Protein AF-A0A925AFT3-F1 (afdb_monomer_lite)

pLDDT: mean 76.48, std 12.73, range [42.91, 92.75]

Secondary structure (DSSP, 8-state):
---HHHHHHHHHHTT-HHHHHHHHHHHGGG-HHHHHHHHHHHHHHHHHHHHHHTT-S-HHHHHHHHHHHHHHHHHHHTTB-TTSPBPTT--------THHHHHHHHHHHHHHHHHHHHHHHHHHHTT-TTSHHHHHHHHHHHHHHHHHHHHHHHHHHHT-

Sequence (160 aa):
MSSIVSEIKDFLAHGRTSDALSRLLELSQSNKQIHDSILMVLAEFNDLNAARLRGTIHNEEATLRQNKINEKVLMALDSFDSQGRVLPGSVVMKKTEPVSMLGRLSVTFGGLTLLTLIGQFFWVKLGYGGWTDLYAIPLFIGFLIFIAYLLALVISAFKK

Radius of gyration: 25.71 Å; chains: 1; bounding box: 58×45×70 Å

Foldseek 3Di:
DQFLLNVLVVCVVVVVPVVSLVSLLVLCPVPPLLNVLSVVLVVLVVVLVVCVVVVVDDPVVSVVSSVVSSVLSNLSSVQADSNSHGDPPSDRDDDPDCVVVVVVVLVVVLVVLVVVLVVLVVVVVVPVPDPSPVVNVVSVVVNVVSVVVVVVVVVVVVVD

Structure (mmCIF, N/CA/C/O backbone):
data_AF-A0A925AFT3-F1
#
_entry.id   AF-A0A925AFT3-F1
#
loop_
_atom_site.group_PDB
_atom_site.id
_atom_site.type_symbol
_atom_site.label_atom_id
_atom_site.label_alt_id
_atom_site.label_comp_id
_atom_site.label_asym_id
_atom_site.label_entity_id
_atom_site.label_seq_id
_atom_site.pdbx_PDB_ins_code
_atom_site.Cartn_x
_atom_site.Cartn_y
_atom_site.Cartn_z
_atom_site.occupancy
_atom_site.B_iso_or_equiv
_atom_site.auth_seq_id
_atom_site.auth_comp_id
_atom_site.auth_asym_id
_atom_site.auth_atom_id
_atom_site.pdbx_PDB_model_num
ATOM 1 N N . MET A 1 1 ? -24.921 -2.272 22.801 1.00 44.50 1 MET A N 1
ATOM 2 C CA . MET A 1 1 ? -23.533 -2.759 22.650 1.00 44.50 1 MET A CA 1
ATOM 3 C C . MET A 1 1 ? -22.950 -2.086 21.421 1.00 44.50 1 MET A C 1
ATOM 5 O O . MET A 1 1 ? -23.515 -2.256 20.350 1.00 44.50 1 MET A O 1
ATOM 9 N N . SER A 1 2 ? -21.918 -1.256 21.589 1.00 56.12 2 SER A N 1
ATOM 10 C CA . SER A 1 2 ? -21.191 -0.646 20.465 1.00 56.12 2 SER A CA 1
ATOM 11 C C . SER A 1 2 ? -20.426 -1.746 19.727 1.00 56.12 2 SER A C 1
ATOM 13 O O . SER A 1 2 ? -19.746 -2.540 20.373 1.00 56.12 2 SER A O 1
ATOM 15 N N . SER A 1 3 ? -20.586 -1.844 18.407 1.00 81.19 3 SER A N 1
ATOM 16 C CA . SER A 1 3 ? -19.801 -2.785 17.602 1.00 81.19 3 SER A CA 1
ATOM 17 C C . SER A 1 3 ? -18.379 -2.247 17.421 1.00 81.19 3 SER A C 1
ATOM 19 O O . SER A 1 3 ? -18.183 -1.038 17.283 1.00 81.19 3 SER A O 1
ATOM 21 N N . ILE A 1 4 ? -17.379 -3.123 17.365 1.00 80.88 4 ILE A N 1
ATOM 22 C CA . ILE A 1 4 ? -15.984 -2.712 17.108 1.00 80.88 4 ILE A CA 1
ATOM 23 C C . ILE A 1 4 ? -15.869 -2.013 15.740 1.00 80.88 4 ILE A C 1
ATOM 25 O O . ILE A 1 4 ? -15.122 -1.054 15.561 1.00 80.88 4 ILE A O 1
ATOM 29 N N . VAL A 1 5 ? -16.707 -2.424 14.787 1.00 80.69 5 VAL A N 1
ATOM 30 C CA . VAL A 1 5 ? -16.851 -1.781 13.476 1.00 80.69 5 VAL A CA 1
ATOM 31 C C . VAL A 1 5 ? -17.339 -0.333 13.596 1.00 80.69 5 VAL A C 1
ATOM 33 O O . VAL A 1 5 ? -16.819 0.546 12.912 1.00 80.69 5 VAL A O 1
ATOM 36 N N . SER A 1 6 ? -18.315 -0.056 14.467 1.00 84.19 6 SER A N 1
ATOM 37 C CA . SER A 1 6 ? -18.787 1.316 14.703 1.00 84.19 6 SER A CA 1
ATOM 38 C C . SER A 1 6 ? -17.741 2.181 15.401 1.00 84.19 6 SER A C 1
ATOM 40 O O . SER A 1 6 ? -17.636 3.351 15.064 1.00 84.19 6 SER A O 1
ATOM 42 N N . GLU A 1 7 ? -16.935 1.609 16.299 1.00 86.06 7 GLU A N 1
ATOM 43 C CA . GLU A 1 7 ? -15.815 2.311 16.942 1.00 86.06 7 GLU A CA 1
ATOM 44 C C . GLU A 1 7 ? -14.767 2.757 15.907 1.00 86.06 7 GLU A C 1
ATOM 46 O O . GLU A 1 7 ? -14.372 3.920 15.869 1.00 86.06 7 GLU A O 1
ATOM 51 N N . ILE A 1 8 ? -14.377 1.864 14.992 1.00 85.50 8 ILE A N 1
ATOM 52 C CA . ILE A 1 8 ? -13.397 2.181 13.942 1.00 85.50 8 ILE A CA 1
ATOM 53 C C . ILE A 1 8 ? -13.948 3.218 12.951 1.00 85.50 8 ILE A C 1
ATOM 55 O O . ILE A 1 8 ? -13.221 4.122 12.531 1.00 85.50 8 ILE A O 1
ATOM 59 N N . LYS A 1 9 ? -15.239 3.135 12.598 1.00 85.81 9 LYS A N 1
ATOM 60 C CA . LYS A 1 9 ? -15.905 4.158 11.771 1.00 85.81 9 LYS A CA 1
ATOM 61 C C . LYS A 1 9 ? -15.935 5.518 12.466 1.00 85.81 9 LYS A C 1
ATOM 63 O O . LYS A 1 9 ? -15.726 6.533 11.805 1.00 85.81 9 LYS A O 1
ATOM 68 N N . ASP A 1 10 ? -16.142 5.536 13.779 1.00 88.62 10 ASP A N 1
ATOM 69 C CA . ASP A 1 10 ? -16.137 6.763 14.571 1.00 88.62 10 ASP A CA 1
ATOM 70 C C . ASP A 1 10 ? -14.740 7.402 14.623 1.00 88.62 10 ASP A C 1
ATOM 72 O O . ASP A 1 10 ? -14.601 8.612 14.431 1.00 88.62 10 ASP A O 1
ATOM 76 N N . PHE A 1 11 ? -13.675 6.601 14.751 1.00 88.75 11 PHE A N 1
ATOM 77 C CA . PHE A 1 11 ? -12.300 7.104 14.641 1.00 88.75 11 PHE A CA 1
ATOM 78 C C . PHE A 1 11 ? -12.018 7.749 13.281 1.00 88.75 11 PHE A C 1
ATOM 80 O O . PHE A 1 11 ? -11.418 8.824 13.226 1.00 88.75 11 PHE A O 1
ATOM 87 N N . LEU A 1 12 ? -12.483 7.144 12.186 1.00 86.81 12 LEU A N 1
ATOM 88 C CA . LEU A 1 12 ? -12.336 7.728 10.851 1.00 86.81 12 LEU A CA 1
ATOM 89 C C . LEU A 1 12 ? -13.112 9.042 10.701 1.00 86.81 12 LEU A C 1
ATOM 91 O O . LEU A 1 12 ? -12.577 9.994 10.134 1.00 86.81 12 LEU A O 1
ATOM 95 N N . ALA A 1 13 ? -14.334 9.117 11.237 1.00 85.56 13 ALA A N 1
ATOM 96 C CA . ALA A 1 13 ? -15.158 10.326 11.189 1.00 85.56 13 ALA A CA 1
ATOM 97 C C . ALA A 1 13 ? -14.504 11.513 11.918 1.00 85.56 13 ALA A C 1
ATOM 99 O O . ALA A 1 13 ? -14.609 12.652 11.468 1.00 85.56 13 ALA A O 1
ATOM 100 N N . HIS A 1 14 ? -13.765 11.241 12.996 1.00 88.75 14 HIS A N 1
ATOM 101 C CA . HIS A 1 14 ? -13.037 12.248 13.770 1.00 88.75 14 HIS A CA 1
ATOM 102 C C . HIS A 1 14 ? -11.611 12.523 13.256 1.00 88.75 14 HIS A C 1
ATOM 104 O O . HIS A 1 14 ? -10.839 13.214 13.920 1.00 88.75 14 HIS A O 1
ATOM 110 N N . GLY A 1 15 ? -11.218 11.973 12.100 1.00 83.25 15 GLY A N 1
ATOM 111 C CA . GLY A 1 15 ? -9.872 12.150 11.542 1.00 83.25 15 GLY A CA 1
ATOM 112 C C . GLY A 1 15 ? -8.766 11.420 12.316 1.00 83.25 15 GLY A C 1
ATOM 113 O O . GLY A 1 15 ? -7.581 11.675 12.100 1.00 83.25 15 GLY A O 1
ATOM 114 N N . ARG A 1 16 ? -9.130 10.483 13.198 1.00 88.44 16 ARG A N 1
ATOM 115 C CA . ARG A 1 16 ? -8.219 9.650 13.994 1.00 88.44 16 ARG A CA 1
ATOM 116 C C . ARG A 1 16 ? -7.824 8.381 13.229 1.00 88.44 16 ARG A C 1
ATOM 118 O O . ARG A 1 16 ? -7.915 7.266 13.739 1.00 88.44 16 ARG A O 1
ATOM 125 N N . THR A 1 17 ? -7.363 8.541 11.986 1.00 87.19 17 THR A N 1
ATOM 126 C CA . THR A 1 17 ? -7.018 7.423 11.083 1.00 87.19 17 THR A CA 1
ATOM 127 C C . THR A 1 17 ? -5.930 6.510 11.658 1.00 87.19 17 THR A C 1
ATOM 129 O O . THR A 1 17 ? -5.968 5.300 11.452 1.00 87.19 17 THR A O 1
ATOM 132 N N . SER A 1 18 ? -4.990 7.070 12.428 1.00 87.81 18 SER A N 1
ATOM 133 C CA . SER A 1 18 ? -3.946 6.304 13.126 1.00 87.81 18 SER A CA 1
ATOM 134 C C . SER A 1 18 ? -4.524 5.316 14.145 1.00 87.81 18 SER A C 1
ATOM 136 O O . SER A 1 18 ? -4.062 4.178 14.243 1.00 87.81 18 SER A O 1
ATOM 138 N N . ASP A 1 19 ? -5.555 5.731 14.881 1.00 87.81 19 ASP A N 1
ATOM 139 C CA . ASP A 1 19 ? -6.181 4.908 15.919 1.00 87.81 19 ASP A CA 1
ATOM 140 C C . ASP A 1 19 ? -7.051 3.818 15.288 1.00 87.81 19 ASP A C 1
ATOM 142 O O . ASP A 1 19 ? -6.992 2.660 15.700 1.00 87.81 19 ASP A O 1
ATOM 146 N N . ALA A 1 20 ? -7.770 4.158 14.212 1.00 88.31 20 ALA A N 1
ATOM 147 C CA . ALA A 1 20 ? -8.499 3.195 13.388 1.00 88.31 20 ALA A CA 1
ATOM 148 C C . ALA A 1 20 ? -7.581 2.085 12.845 1.00 88.31 20 ALA A C 1
ATOM 150 O O . ALA A 1 20 ? -7.903 0.902 12.957 1.00 88.31 20 ALA A O 1
ATOM 151 N N . LEU A 1 21 ? -6.424 2.457 12.289 1.00 89.25 21 LEU A N 1
ATOM 152 C CA . LEU A 1 21 ? -5.446 1.510 11.748 1.00 89.25 21 LEU A CA 1
ATOM 153 C C . LEU A 1 21 ? -4.806 0.644 12.833 1.00 89.25 21 LEU A C 1
ATOM 155 O O . LEU A 1 21 ? -4.666 -0.561 12.636 1.00 89.25 21 LEU A O 1
ATOM 159 N N . SER A 1 22 ? -4.461 1.231 13.980 1.00 89.69 22 SER A N 1
ATOM 160 C CA . SER A 1 22 ? -3.903 0.487 15.116 1.00 89.69 22 SER A CA 1
ATOM 161 C C . SER A 1 22 ? -4.899 -0.554 15.625 1.00 89.69 22 SER A C 1
ATOM 163 O O . SER A 1 22 ? -4.545 -1.717 15.816 1.00 89.69 22 SER A O 1
ATOM 165 N N . ARG A 1 23 ? -6.175 -0.170 15.745 1.00 88.19 23 ARG A N 1
ATOM 166 C CA . ARG A 1 23 ? -7.240 -1.075 16.178 1.00 88.19 23 ARG A CA 1
ATOM 167 C C . ARG A 1 23 ? -7.491 -2.200 15.178 1.00 88.19 23 ARG A C 1
ATOM 169 O O . ARG A 1 23 ? -7.614 -3.355 15.570 1.00 88.19 23 ARG A O 1
ATOM 176 N N . LEU A 1 24 ? -7.517 -1.892 13.883 1.00 87.06 24 LEU A N 1
ATOM 177 C CA . LEU A 1 24 ? -7.614 -2.906 12.829 1.00 87.06 24 LEU A CA 1
ATOM 178 C C . LEU A 1 24 ? -6.425 -3.871 12.845 1.00 87.06 24 LEU A C 1
ATOM 180 O O . LEU A 1 24 ? -6.603 -5.075 12.654 1.00 87.06 24 LEU A O 1
ATOM 184 N N . LEU A 1 25 ? -5.219 -3.363 13.102 1.00 89.50 25 LEU A N 1
ATOM 185 C CA . LEU A 1 25 ? -4.009 -4.174 13.164 1.00 89.50 25 LEU A CA 1
ATOM 186 C C . LEU A 1 25 ? -4.084 -5.206 14.299 1.00 89.50 25 LEU A C 1
ATOM 188 O O . LEU A 1 25 ? -3.758 -6.371 14.073 1.00 89.50 25 LEU A O 1
ATOM 192 N N . GLU A 1 26 ? -4.584 -4.815 15.473 1.00 88.75 26 GLU A N 1
ATOM 193 C CA . GLU A 1 26 ? -4.839 -5.729 16.596 1.00 88.75 26 GLU A CA 1
ATOM 194 C C . GLU A 1 26 ? -5.831 -6.840 16.222 1.00 88.75 26 GLU A C 1
ATOM 196 O O . GLU A 1 26 ? -5.564 -8.018 16.454 1.00 88.75 26 GLU A O 1
ATOM 201 N N . LEU A 1 27 ? -6.951 -6.487 15.583 1.00 86.81 27 LEU A N 1
ATOM 202 C CA . LEU A 1 27 ? -7.994 -7.450 15.196 1.00 86.81 27 LEU A CA 1
ATOM 203 C C . LEU A 1 27 ? -7.518 -8.429 14.115 1.00 86.81 27 LEU A C 1
ATOM 205 O O . LEU A 1 27 ? -7.916 -9.595 14.073 1.00 86.81 27 LEU A O 1
ATOM 209 N N . SER A 1 28 ? -6.635 -7.961 13.238 1.00 86.19 28 SER A N 1
ATOM 210 C CA . SER A 1 28 ? -6.125 -8.735 12.109 1.00 86.19 28 SER A CA 1
ATOM 211 C C . SER A 1 28 ? -5.088 -9.800 12.467 1.00 86.19 28 SER A C 1
ATOM 213 O O . SER A 1 28 ? -4.758 -10.606 11.603 1.00 86.19 28 SER A O 1
ATOM 215 N N . GLN A 1 29 ? -4.592 -9.860 13.710 1.00 85.56 29 GLN A N 1
ATOM 216 C CA . GLN A 1 29 ? -3.536 -10.807 14.116 1.00 85.56 29 GLN A CA 1
ATOM 217 C C . GLN A 1 29 ? -3.874 -12.275 13.814 1.00 85.56 29 GLN A C 1
ATOM 219 O O . GLN A 1 29 ? -2.986 -13.091 13.578 1.00 85.56 29 GLN A O 1
ATOM 224 N N . SER A 1 30 ? -5.165 -12.610 13.790 1.00 82.00 30 SER A N 1
ATOM 225 C CA . SER A 1 30 ? -5.662 -13.952 13.477 1.00 82.00 30 SER A CA 1
ATOM 226 C C . SER A 1 30 ? -5.604 -14.317 11.984 1.00 82.00 30 SER A C 1
ATOM 228 O O . SER A 1 30 ? -5.676 -15.498 11.646 1.00 82.00 30 SER A O 1
ATOM 230 N N . ASN A 1 31 ? -5.447 -13.341 11.080 1.00 83.25 31 ASN A N 1
ATOM 231 C CA . ASN A 1 31 ? -5.366 -13.551 9.636 1.00 83.25 31 ASN A CA 1
ATOM 232 C C . ASN A 1 31 ? -4.173 -12.795 9.035 1.00 83.25 31 ASN A C 1
ATOM 234 O O . ASN A 1 31 ? -4.230 -11.588 8.798 1.00 83.25 31 ASN A O 1
ATOM 238 N N . LYS A 1 32 ? -3.119 -13.545 8.695 1.00 83.06 32 LYS A N 1
ATOM 239 C CA . LYS A 1 32 ? -1.878 -13.007 8.122 1.00 83.06 32 LYS A CA 1
ATOM 240 C C . LYS A 1 32 ? -2.103 -12.121 6.890 1.00 83.06 32 LYS A C 1
ATOM 242 O O . LYS A 1 32 ? -1.463 -11.088 6.761 1.00 83.06 32 LYS A O 1
ATOM 247 N N . GLN A 1 33 ? -3.007 -12.499 5.988 1.00 81.62 33 GLN A N 1
ATOM 248 C CA . GLN A 1 33 ? -3.209 -11.770 4.734 1.00 81.62 33 GLN A CA 1
ATOM 249 C C . GLN A 1 33 ? -3.836 -10.388 4.973 1.00 81.62 33 GLN A C 1
ATOM 251 O O . GLN A 1 33 ? -3.419 -9.397 4.369 1.00 81.62 33 GLN A O 1
ATOM 256 N N . ILE A 1 34 ? -4.820 -10.318 5.872 1.00 83.94 34 ILE A N 1
ATOM 257 C CA . ILE A 1 34 ? -5.455 -9.057 6.277 1.00 83.94 34 ILE A CA 1
ATOM 258 C C . ILE A 1 34 ? -4.472 -8.210 7.080 1.00 83.94 34 ILE A C 1
ATOM 260 O O . ILE A 1 34 ?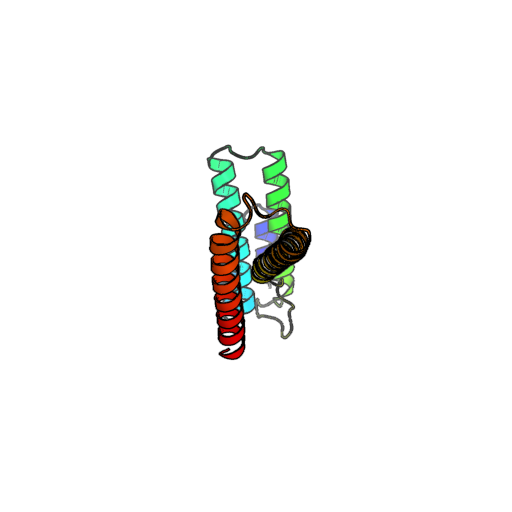 -4.363 -7.012 6.831 1.00 83.94 34 ILE A O 1
ATOM 264 N N . HIS A 1 35 ? -3.713 -8.839 7.978 1.00 87.25 35 HIS A N 1
ATOM 265 C CA . HIS A 1 35 ? -2.675 -8.179 8.760 1.00 87.25 35 HIS A CA 1
ATOM 266 C C . HIS A 1 35 ? -1.635 -7.491 7.871 1.00 87.25 35 HIS A C 1
ATOM 268 O O . HIS A 1 35 ? -1.406 -6.289 8.004 1.00 87.25 35 HIS A O 1
ATOM 274 N N . ASP A 1 36 ? -1.086 -8.217 6.894 1.00 84.50 36 ASP A N 1
ATOM 275 C CA . ASP A 1 36 ? -0.120 -7.680 5.931 1.00 84.50 36 ASP A CA 1
ATOM 276 C C . ASP A 1 36 ? -0.716 -6.507 5.131 1.00 84.50 36 ASP A C 1
ATOM 278 O O . ASP A 1 36 ? -0.033 -5.527 4.837 1.00 84.50 36 ASP A O 1
ATOM 282 N N . SER A 1 37 ? -2.010 -6.565 4.815 1.00 84.56 37 SER A N 1
ATOM 283 C CA . SER A 1 37 ? -2.682 -5.503 4.060 1.00 84.56 37 SER A CA 1
ATOM 284 C C . SER A 1 37 ? -2.933 -4.256 4.897 1.00 84.56 37 SER A C 1
ATOM 286 O O . SER A 1 37 ? -2.734 -3.147 4.408 1.00 84.56 37 SER A O 1
ATOM 288 N N . ILE A 1 38 ? -3.293 -4.410 6.172 1.00 88.81 38 ILE A N 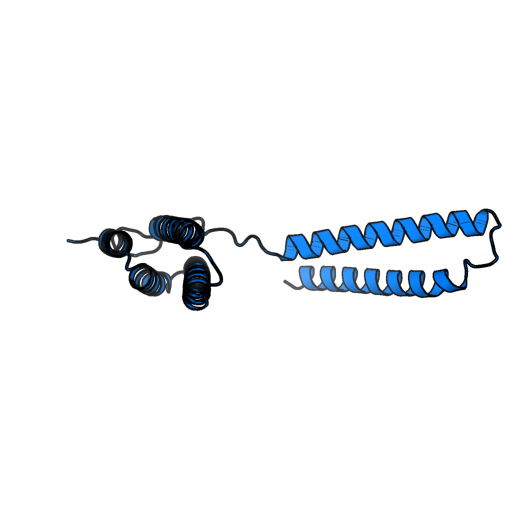1
ATOM 289 C CA . ILE A 1 38 ? -3.408 -3.281 7.101 1.00 88.81 38 ILE A CA 1
ATOM 290 C C . ILE A 1 38 ? -2.036 -2.647 7.341 1.00 88.81 38 ILE A C 1
ATOM 292 O O . ILE A 1 38 ? -1.937 -1.421 7.338 1.00 88.81 38 ILE A O 1
ATOM 296 N N . LEU A 1 39 ? -0.967 -3.445 7.457 1.00 89.31 39 LEU A N 1
ATOM 297 C CA . LEU A 1 39 ? 0.405 -2.930 7.538 1.00 89.31 39 LEU A CA 1
ATOM 298 C C . LEU A 1 39 ? 0.782 -2.093 6.311 1.00 89.31 39 LEU A C 1
ATOM 300 O O . LEU A 1 39 ? 1.401 -1.040 6.458 1.00 89.31 39 LEU A O 1
ATOM 304 N N . MET A 1 40 ? 0.387 -2.517 5.107 1.00 88.56 40 MET A N 1
ATOM 305 C CA . MET A 1 40 ? 0.615 -1.728 3.893 1.00 88.56 40 MET A CA 1
ATOM 306 C C . MET A 1 40 ? -0.126 -0.386 3.930 1.00 88.56 40 MET A C 1
ATOM 308 O O . MET A 1 40 ? 0.464 0.640 3.594 1.00 88.56 40 MET A O 1
ATOM 312 N N . VAL A 1 41 ? -1.389 -0.370 4.368 1.00 90.06 41 VAL A N 1
ATOM 313 C CA . VAL A 1 41 ? -2.163 0.878 4.496 1.00 90.06 41 VAL A CA 1
ATOM 314 C C . VAL A 1 41 ? -1.561 1.791 5.573 1.00 90.06 41 VAL A C 1
ATOM 316 O O . VAL A 1 41 ? -1.493 3.005 5.384 1.00 90.06 41 VAL A O 1
ATOM 319 N N . LEU A 1 42 ? -1.063 1.223 6.674 1.00 90.12 42 LEU A N 1
ATOM 320 C CA . LEU A 1 42 ? -0.366 1.965 7.725 1.00 90.12 42 LEU A CA 1
ATOM 321 C C . LEU A 1 42 ? 0.937 2.596 7.217 1.00 90.12 42 LEU A C 1
ATOM 323 O O . LEU A 1 42 ? 1.206 3.761 7.508 1.00 90.12 42 LEU A O 1
ATOM 327 N N . ALA A 1 43 ? 1.725 1.860 6.432 1.00 89.25 43 ALA A N 1
ATOM 328 C CA . ALA A 1 43 ? 2.929 2.394 5.801 1.00 89.25 43 ALA A CA 1
ATOM 329 C C . ALA A 1 43 ? 2.598 3.567 4.861 1.00 89.25 43 ALA A C 1
ATOM 331 O O . ALA A 1 43 ? 3.218 4.622 4.959 1.00 89.25 43 ALA A O 1
ATOM 332 N N . GLU A 1 44 ? 1.562 3.430 4.027 1.00 90.75 44 GLU A N 1
ATOM 333 C CA . GLU A 1 44 ? 1.104 4.495 3.123 1.00 90.75 44 GLU A CA 1
ATOM 334 C C . GLU A 1 44 ? 0.626 5.746 3.882 1.00 90.75 44 GLU A C 1
ATOM 336 O O . GLU A 1 44 ? 0.901 6.875 3.466 1.00 90.75 44 GLU A O 1
ATOM 341 N N . PHE A 1 45 ? -0.041 5.566 5.027 1.00 92.75 45 PHE A N 1
ATOM 342 C CA . PHE A 1 45 ? -0.430 6.666 5.911 1.00 92.75 45 PHE A CA 1
ATOM 343 C C . PHE A 1 45 ? 0.773 7.370 6.547 1.00 92.75 45 PHE A C 1
ATOM 345 O O . PHE A 1 45 ? 0.823 8.602 6.580 1.00 92.75 45 PHE A O 1
ATOM 352 N N . ASN A 1 46 ? 1.770 6.614 7.001 1.00 91.38 46 ASN A N 1
ATOM 353 C CA . ASN A 1 46 ? 2.998 7.181 7.553 1.00 91.38 46 ASN A CA 1
ATOM 354 C C . ASN A 1 46 ? 3.801 7.942 6.491 1.00 91.38 46 ASN A C 1
ATOM 356 O O . ASN A 1 46 ? 4.278 9.045 6.764 1.00 91.38 46 ASN A O 1
ATOM 360 N N . ASP A 1 47 ? 3.882 7.412 5.271 1.00 91.56 47 ASP A N 1
ATOM 361 C CA . ASP A 1 47 ? 4.521 8.084 4.139 1.00 91.56 47 ASP A CA 1
ATOM 362 C C . ASP A 1 47 ? 3.806 9.391 3.782 1.00 91.56 47 ASP A C 1
ATOM 364 O O . ASP A 1 47 ? 4.459 10.415 3.555 1.00 91.56 47 ASP A O 1
ATOM 368 N N . LEU A 1 48 ? 2.466 9.390 3.791 1.00 91.94 48 LEU A N 1
ATOM 369 C CA . LEU A 1 48 ? 1.668 10.598 3.596 1.00 91.94 48 LEU A CA 1
ATOM 370 C C . LEU A 1 48 ? 1.969 11.641 4.678 1.00 91.94 48 LEU A C 1
ATOM 372 O O . LEU A 1 48 ? 2.241 12.796 4.349 1.00 91.94 48 LEU A O 1
ATOM 376 N N . ASN A 1 49 ? 1.967 11.251 5.953 1.00 90.50 49 ASN A N 1
ATOM 377 C CA . ASN A 1 49 ? 2.278 12.161 7.057 1.00 90.50 49 ASN A CA 1
ATOM 378 C C . ASN A 1 49 ? 3.702 12.714 6.956 1.00 90.50 49 ASN A C 1
ATOM 380 O O . ASN A 1 49 ? 3.904 13.918 7.103 1.00 90.50 49 ASN A O 1
ATOM 384 N N . ALA A 1 50 ? 4.681 11.873 6.624 1.00 91.38 50 ALA A N 1
ATOM 385 C CA . ALA A 1 50 ? 6.055 12.305 6.407 1.00 91.38 50 ALA A CA 1
ATOM 386 C C . ALA A 1 50 ? 6.176 13.275 5.220 1.00 91.38 50 ALA A C 1
ATOM 388 O O . ALA A 1 50 ? 6.975 14.209 5.266 1.00 91.38 50 ALA A O 1
ATOM 389 N N . ALA A 1 51 ? 5.402 13.083 4.149 1.00 88.56 51 ALA A N 1
ATOM 390 C CA . ALA A 1 51 ? 5.354 14.006 3.014 1.00 88.56 51 ALA A CA 1
ATOM 391 C C . ALA A 1 51 ? 4.694 15.350 3.381 1.00 88.56 51 ALA A C 1
ATOM 393 O O . ALA A 1 51 ? 5.182 16.403 2.970 1.00 88.56 51 ALA A O 1
ATOM 394 N N . ARG A 1 52 ? 3.632 15.336 4.203 1.00 88.12 52 ARG A N 1
ATOM 395 C CA . ARG A 1 52 ? 2.999 16.560 4.734 1.00 88.12 52 ARG A CA 1
ATOM 396 C C . ARG A 1 52 ? 3.955 17.342 5.628 1.00 88.12 52 ARG A C 1
ATOM 398 O O . ARG A 1 52 ? 4.118 18.538 5.427 1.00 88.12 52 ARG A O 1
ATOM 405 N N . LEU A 1 53 ? 4.619 16.665 6.568 1.00 89.94 53 LEU A N 1
ATOM 406 C CA . LEU A 1 53 ? 5.584 17.280 7.488 1.00 89.94 53 LEU A CA 1
ATOM 407 C C . LEU A 1 53 ? 6.784 17.885 6.752 1.00 89.94 53 LEU A C 1
ATOM 409 O O . LEU A 1 53 ? 7.273 18.941 7.137 1.00 89.94 53 LEU A O 1
ATOM 413 N N . ARG A 1 54 ? 7.238 17.238 5.672 1.00 91.19 54 ARG A N 1
ATOM 414 C CA . ARG A 1 54 ? 8.310 17.754 4.807 1.00 91.19 54 ARG A CA 1
ATOM 415 C C . ARG A 1 54 ? 7.852 18.864 3.855 1.00 91.19 54 ARG A C 1
ATOM 417 O O . ARG A 1 54 ? 8.690 19.428 3.160 1.00 91.19 54 ARG A O 1
ATOM 424 N N . GLY A 1 55 ? 6.552 19.159 3.782 1.00 88.81 55 GLY A N 1
ATOM 425 C CA . GLY A 1 55 ? 5.998 20.152 2.858 1.00 88.81 55 GLY A CA 1
ATOM 426 C C . GLY A 1 55 ? 6.143 19.773 1.380 1.00 88.81 55 GLY A C 1
ATOM 427 O O . GLY A 1 55 ? 6.062 20.637 0.514 1.00 88.81 55 GLY A O 1
ATOM 428 N N . THR A 1 56 ? 6.367 18.491 1.070 1.00 89.12 56 THR A N 1
ATOM 429 C CA . THR A 1 56 ? 6.611 18.018 -0.305 1.00 89.12 56 THR A CA 1
ATOM 430 C C . THR A 1 56 ? 5.333 17.846 -1.121 1.00 89.12 56 THR A C 1
ATOM 432 O O . THR A 1 56 ? 5.410 17.585 -2.316 1.00 89.12 56 THR A O 1
ATOM 435 N N . ILE A 1 57 ? 4.164 17.941 -0.483 1.00 88.19 57 ILE A N 1
ATOM 436 C CA . ILE A 1 57 ? 2.850 17.807 -1.118 1.00 88.19 57 ILE A CA 1
ATOM 437 C C . ILE A 1 57 ? 1.944 18.968 -0.713 1.00 88.19 57 ILE A C 1
ATOM 439 O O . ILE A 1 57 ? 2.035 19.482 0.402 1.00 88.19 57 ILE A O 1
ATOM 443 N N . HIS A 1 58 ? 1.058 19.379 -1.617 1.00 87.44 58 HIS A N 1
ATOM 444 C CA . HIS A 1 58 ? 0.065 20.421 -1.347 1.00 87.44 58 HIS A CA 1
ATOM 445 C C . HIS A 1 58 ? -1.132 19.878 -0.550 1.00 87.44 58 HIS A C 1
ATOM 447 O O . HIS A 1 58 ? -1.423 18.682 -0.569 1.00 87.44 58 HIS A O 1
ATOM 453 N N . ASN A 1 59 ? -1.858 20.764 0.141 1.00 86.19 59 ASN A N 1
ATOM 454 C CA . ASN A 1 59 ? -2.998 20.390 0.992 1.00 86.19 59 ASN A CA 1
ATOM 455 C C . ASN A 1 59 ? -4.120 19.661 0.232 1.00 86.19 59 ASN A C 1
ATOM 457 O O . ASN A 1 59 ? -4.740 18.745 0.777 1.00 86.19 59 ASN A O 1
ATOM 461 N N . GLU A 1 60 ? -4.358 20.029 -1.027 1.00 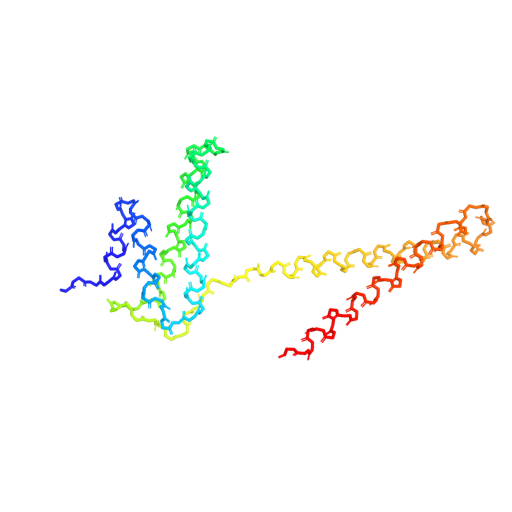88.69 60 GLU A N 1
ATOM 462 C CA . GLU A 1 60 ? -5.344 19.368 -1.890 1.00 88.69 60 GLU A CA 1
ATOM 463 C C . GLU A 1 60 ? -4.930 17.923 -2.199 1.00 88.69 60 GLU A C 1
ATOM 465 O O . GLU A 1 60 ? -5.715 16.989 -2.024 1.00 88.69 60 GLU A O 1
ATOM 470 N N . GLU A 1 61 ? -3.661 17.716 -2.558 1.00 89.31 61 GLU A N 1
ATOM 471 C CA . GLU A 1 61 ? -3.104 16.384 -2.797 1.00 89.31 61 GLU A CA 1
ATOM 472 C C . GLU A 1 61 ? -3.104 15.535 -1.520 1.00 89.31 61 GLU A C 1
ATOM 474 O O . GLU A 1 61 ? -3.457 14.353 -1.551 1.00 89.31 61 GLU A O 1
ATOM 479 N N . ALA A 1 62 ? -2.761 16.138 -0.380 1.00 86.81 62 ALA A N 1
ATOM 480 C CA . ALA A 1 62 ? -2.792 15.466 0.909 1.00 86.81 62 ALA A CA 1
ATOM 481 C C . ALA A 1 62 ? -4.206 14.986 1.265 1.00 86.81 62 ALA A C 1
ATOM 483 O O . ALA A 1 62 ? -4.369 13.858 1.728 1.00 86.81 62 ALA A O 1
ATOM 484 N N . THR A 1 63 ? -5.227 15.804 0.996 1.00 88.50 63 THR A N 1
ATOM 485 C CA . THR A 1 63 ? -6.640 15.450 1.212 1.00 88.50 63 THR A CA 1
ATOM 486 C C . THR A 1 63 ? -7.078 14.303 0.301 1.00 88.50 63 THR A C 1
ATOM 488 O O . THR A 1 63 ? -7.684 13.340 0.769 1.00 88.50 63 THR A O 1
ATOM 491 N N . LEU A 1 64 ? -6.720 14.347 -0.986 1.00 89.31 64 LEU A N 1
ATOM 492 C CA . LEU A 1 64 ? -7.034 13.272 -1.933 1.00 89.31 64 LEU A CA 1
ATOM 493 C C . LEU A 1 64 ? -6.401 11.936 -1.528 1.00 89.31 64 LEU A C 1
ATOM 495 O O . LEU A 1 64 ? -7.064 10.898 -1.556 1.00 89.31 64 LEU A O 1
ATOM 499 N N . ARG A 1 65 ? -5.122 11.948 -1.137 1.00 88.88 65 ARG A N 1
ATOM 500 C CA . ARG A 1 65 ? -4.422 10.743 -0.670 1.00 88.88 65 ARG A CA 1
ATOM 501 C C . ARG A 1 65 ? -4.991 10.239 0.659 1.00 88.88 65 ARG A C 1
ATOM 503 O O . ARG A 1 65 ? -5.184 9.036 0.803 1.00 88.88 65 ARG A O 1
ATOM 510 N N . GLN A 1 66 ? -5.339 11.136 1.584 1.00 88.81 66 GLN A N 1
ATOM 511 C CA . GLN A 1 66 ? -6.000 10.774 2.840 1.00 88.81 66 GLN A CA 1
ATOM 512 C C . GLN A 1 66 ? -7.351 10.089 2.596 1.00 88.81 66 GLN A C 1
ATOM 514 O O . GLN A 1 66 ? -7.633 9.067 3.216 1.00 88.81 66 GLN A O 1
ATOM 519 N N . ASN A 1 67 ? -8.163 10.600 1.667 1.00 88.88 67 ASN A N 1
ATOM 520 C CA . ASN A 1 67 ? -9.453 9.999 1.327 1.00 88.88 67 ASN A CA 1
ATOM 521 C C . ASN A 1 67 ? -9.291 8.583 0.761 1.00 88.88 67 ASN A C 1
ATOM 523 O O . ASN A 1 67 ? -10.020 7.683 1.169 1.00 88.88 67 ASN A O 1
ATOM 527 N N . LYS A 1 68 ? -8.289 8.358 -0.101 1.00 89.62 68 LYS A N 1
ATOM 528 C CA . LYS A 1 68 ? -7.957 7.013 -0.604 1.00 89.62 68 LYS A CA 1
ATOM 529 C C . LYS A 1 68 ? -7.547 6.057 0.516 1.00 89.62 68 LYS A C 1
ATOM 531 O O . LYS A 1 68 ? -7.925 4.891 0.490 1.00 89.62 68 LYS A O 1
ATOM 536 N N . ILE A 1 69 ? -6.780 6.530 1.500 1.00 89.50 69 ILE A N 1
ATOM 537 C CA . ILE A 1 69 ? -6.418 5.725 2.674 1.00 89.50 69 ILE A CA 1
ATOM 538 C C . ILE A 1 69 ? -7.671 5.387 3.481 1.00 89.50 69 ILE A C 1
ATOM 540 O O . ILE A 1 69 ? -7.882 4.222 3.799 1.00 89.50 69 ILE A O 1
ATOM 544 N N . ASN A 1 70 ? -8.533 6.366 3.759 1.00 88.12 70 ASN A N 1
ATOM 545 C CA . ASN A 1 70 ? -9.776 6.138 4.496 1.00 88.12 70 ASN A CA 1
ATOM 546 C C . ASN A 1 70 ? -10.679 5.116 3.781 1.00 88.12 70 ASN A C 1
ATOM 548 O O . ASN A 1 70 ? -11.242 4.238 4.427 1.00 88.12 70 ASN A O 1
ATOM 552 N N . GLU A 1 71 ? -10.768 5.178 2.452 1.00 87.94 71 GLU A N 1
ATOM 553 C CA . GLU A 1 71 ? -11.493 4.197 1.640 1.00 87.94 71 GLU A CA 1
ATOM 554 C C . GLU A 1 71 ? -10.901 2.787 1.790 1.00 87.94 71 GLU A C 1
ATOM 556 O O . GLU A 1 71 ? -11.631 1.831 2.045 1.00 87.94 71 GLU A O 1
ATOM 561 N N . LYS A 1 72 ? -9.568 2.654 1.731 1.00 87.00 72 LYS A N 1
ATOM 562 C CA . LYS A 1 72 ? -8.876 1.375 1.964 1.00 87.00 72 LYS A CA 1
ATOM 563 C C . LYS A 1 72 ? -9.136 0.820 3.364 1.00 87.00 72 LYS A C 1
ATOM 565 O O . LYS A 1 72 ? -9.315 -0.386 3.511 1.00 87.00 72 LYS A O 1
ATOM 570 N N . VAL A 1 73 ? -9.180 1.686 4.378 1.00 87.38 73 VAL A N 1
ATOM 571 C CA . VAL A 1 73 ? -9.505 1.303 5.759 1.00 87.38 73 VAL A CA 1
ATOM 572 C C . VAL A 1 73 ? -10.942 0.793 5.858 1.00 87.38 73 VAL A C 1
ATOM 574 O O . VAL A 1 73 ? -11.172 -0.236 6.486 1.00 87.38 73 VAL A O 1
ATOM 577 N N . LEU A 1 74 ? -11.900 1.460 5.209 1.00 86.88 74 LEU A N 1
ATOM 578 C CA . LEU A 1 74 ? -13.294 1.010 5.170 1.00 86.88 74 LEU A CA 1
ATOM 579 C C . LEU A 1 74 ? -13.438 -0.339 4.451 1.00 86.88 74 LEU A C 1
ATOM 581 O O . LEU A 1 74 ? -14.099 -1.228 4.975 1.00 86.88 74 LEU A O 1
ATOM 585 N N . MET A 1 75 ? -12.752 -0.539 3.323 1.00 84.62 75 MET A N 1
ATOM 586 C CA . MET A 1 75 ? -12.741 -1.838 2.635 1.00 84.62 75 MET A CA 1
ATOM 587 C C . MET A 1 75 ? -12.099 -2.944 3.486 1.00 84.62 75 MET A C 1
ATOM 589 O O . MET A 1 75 ? -12.557 -4.084 3.480 1.00 84.62 75 MET A O 1
ATOM 593 N N . ALA A 1 76 ? -11.034 -2.631 4.234 1.00 84.06 76 ALA A N 1
ATOM 594 C CA . ALA A 1 76 ? -10.440 -3.582 5.171 1.00 84.06 76 ALA A CA 1
ATOM 595 C C . ALA A 1 76 ? -11.417 -3.922 6.306 1.00 84.06 76 ALA A C 1
ATOM 597 O O . ALA A 1 76 ? -11.504 -5.079 6.708 1.00 84.06 76 ALA A O 1
ATOM 598 N N . LEU A 1 77 ? -12.183 -2.938 6.781 1.00 85.12 77 LEU A N 1
ATOM 599 C CA . LEU A 1 77 ? -13.188 -3.109 7.826 1.00 85.12 77 LEU A CA 1
ATOM 600 C C . LEU A 1 77 ? -14.326 -4.051 7.405 1.00 85.12 77 LEU A C 1
ATOM 602 O O . LEU A 1 77 ? -14.795 -4.822 8.235 1.00 85.12 77 LEU A O 1
ATOM 606 N N . ASP A 1 78 ? -14.707 -4.060 6.125 1.00 83.94 78 ASP A N 1
ATOM 607 C CA . ASP A 1 78 ? -15.705 -4.995 5.576 1.00 83.94 78 ASP A CA 1
ATOM 608 C C . ASP A 1 78 ? -15.255 -6.467 5.643 1.00 83.94 78 ASP A C 1
ATOM 610 O O . ASP A 1 78 ? -16.061 -7.381 5.475 1.00 83.94 78 ASP A O 1
ATOM 614 N N . SER A 1 79 ? -13.972 -6.720 5.922 1.00 82.12 79 SER A N 1
ATOM 615 C CA . SER A 1 79 ? -13.446 -8.068 6.169 1.00 82.12 79 SER A CA 1
ATOM 616 C C . SER A 1 79 ? -13.671 -8.552 7.608 1.00 82.12 79 SER A C 1
ATOM 618 O O . SER A 1 79 ? -13.323 -9.693 7.919 1.00 82.12 79 SER A O 1
ATOM 620 N N . PHE A 1 80 ? -14.239 -7.718 8.484 1.00 82.88 80 PHE A N 1
ATOM 621 C CA . PHE A 1 80 ? -14.493 -8.029 9.889 1.00 82.88 80 PHE A CA 1
ATOM 622 C C . PHE A 1 80 ? -15.994 -8.067 10.203 1.00 82.88 80 PHE A C 1
ATOM 624 O O . PHE A 1 80 ? -16.787 -7.294 9.670 1.00 82.88 80 PHE A O 1
ATOM 631 N N . ASP A 1 81 ? -16.390 -8.959 11.109 1.00 81.44 81 ASP A N 1
ATOM 632 C CA . ASP A 1 81 ? -17.734 -8.980 11.678 1.00 81.44 81 ASP A CA 1
ATOM 633 C C . ASP A 1 81 ? -17.923 -7.882 12.748 1.00 81.44 81 ASP A C 1
ATOM 635 O O . ASP A 1 81 ? -16.995 -7.168 13.136 1.00 81.44 81 ASP A O 1
ATOM 639 N N . SER A 1 82 ? -19.143 -7.751 13.274 1.00 78.06 82 SER A N 1
ATOM 640 C CA . SER A 1 82 ? -19.477 -6.766 14.316 1.00 78.06 82 SER A CA 1
ATOM 641 C C . SER A 1 82 ? -18.714 -6.960 15.637 1.00 78.06 82 SER A C 1
ATOM 643 O O . SER A 1 82 ? -18.669 -6.036 16.457 1.00 78.06 82 SER A O 1
ATOM 645 N N . GLN A 1 83 ? -18.099 -8.130 15.836 1.00 77.38 83 GLN A N 1
ATOM 646 C CA . GLN A 1 83 ? -17.260 -8.486 16.979 1.00 77.38 83 GLN A CA 1
ATOM 647 C C . GLN A 1 83 ? -15.756 -8.403 16.667 1.00 77.38 83 GLN A C 1
ATOM 649 O O . GLN A 1 83 ? -14.945 -8.764 17.519 1.00 77.38 83 GLN A O 1
ATOM 654 N N . GLY A 1 84 ? -15.368 -7.914 15.484 1.00 71.00 84 GLY A N 1
ATOM 655 C CA . GLY A 1 84 ? -13.971 -7.776 15.080 1.00 71.00 84 GLY A CA 1
ATOM 656 C C . GLY A 1 84 ? -13.297 -9.092 14.683 1.00 71.00 84 GLY A C 1
ATOM 657 O O . GLY A 1 84 ? -12.071 -9.156 14.636 1.00 71.00 84 GLY A O 1
ATOM 658 N N . ARG A 1 85 ? -14.063 -10.151 14.399 1.00 78.75 85 ARG A N 1
ATOM 659 C CA . ARG A 1 85 ? -13.532 -11.407 13.856 1.00 78.75 85 ARG A CA 1
ATOM 660 C C . ARG A 1 85 ? -13.456 -11.322 12.344 1.00 78.75 85 ARG A C 1
ATOM 662 O O . ARG A 1 85 ? -14.326 -10.751 11.698 1.00 78.75 85 ARG A O 1
ATOM 669 N N . VAL A 1 86 ? -12.433 -11.938 11.778 1.00 77.94 86 VAL A N 1
ATOM 670 C CA . VAL A 1 86 ? -12.244 -11.980 10.330 1.00 77.94 86 VAL A CA 1
ATOM 671 C C . VAL A 1 86 ? -13.288 -12.886 9.672 1.00 77.94 86 VAL A C 1
ATOM 673 O O . VAL A 1 86 ? -13.447 -14.042 10.068 1.00 77.94 86 VAL A O 1
ATOM 676 N N . LEU A 1 87 ? -13.965 -12.380 8.640 1.00 76.44 87 LEU A N 1
ATOM 677 C CA . LEU A 1 87 ? -14.929 -13.144 7.853 1.00 76.44 87 LEU A CA 1
ATOM 678 C C . LEU A 1 87 ? -14.215 -14.172 6.951 1.00 76.44 87 LEU A C 1
ATOM 680 O O . LEU A 1 87 ? -13.253 -13.833 6.254 1.00 76.44 87 LEU A O 1
ATOM 684 N N . PRO A 1 88 ? -14.677 -15.436 6.910 1.00 60.91 88 PRO A N 1
ATOM 685 C CA . PRO A 1 88 ? -14.100 -16.445 6.030 1.00 60.91 88 PRO A CA 1
ATOM 686 C C . PRO A 1 88 ? -14.352 -16.077 4.560 1.00 60.91 88 PRO A C 1
ATOM 688 O O . PRO A 1 88 ? -15.490 -15.885 4.144 1.00 60.91 88 PRO A O 1
ATOM 691 N N . GLY A 1 89 ? -13.282 -15.989 3.765 1.00 62.03 89 GLY A N 1
ATOM 692 C CA . GLY A 1 89 ? -13.359 -15.673 2.333 1.00 62.03 89 GLY A CA 1
ATOM 693 C C . GLY A 1 89 ? -13.305 -14.183 1.980 1.00 62.03 89 GLY A C 1
ATOM 694 O O . GLY A 1 89 ? -13.475 -13.848 0.808 1.00 62.03 89 GLY A O 1
ATOM 695 N N . SER A 1 90 ? -13.036 -13.288 2.939 1.00 59.62 90 SER A N 1
ATOM 696 C CA . SER A 1 90 ? -12.833 -11.864 2.651 1.00 59.62 90 SER A CA 1
ATOM 697 C C . SER A 1 90 ? -11.670 -11.671 1.668 1.00 59.62 90 SER A C 1
ATOM 699 O O . SER A 1 90 ? -10.515 -11.994 1.969 1.00 59.62 90 SER A O 1
ATOM 701 N N . VAL A 1 91 ? -11.978 -11.172 0.469 1.00 55.12 91 VAL A N 1
ATOM 702 C CA . VAL A 1 91 ? -10.993 -10.927 -0.586 1.00 55.12 91 VAL A CA 1
ATOM 703 C C . VAL A 1 91 ? -10.158 -9.718 -0.192 1.00 55.12 91 VAL A C 1
ATOM 705 O O . VAL A 1 91 ? -10.582 -8.573 -0.304 1.00 55.12 91 VAL A O 1
ATOM 708 N N . VAL A 1 92 ? -8.950 -9.990 0.280 1.00 56.00 92 VAL A N 1
ATOM 709 C CA . VAL A 1 92 ? -7.991 -8.958 0.653 1.00 56.00 92 VAL A CA 1
ATOM 710 C C . VAL A 1 92 ? -7.460 -8.270 -0.605 1.00 56.00 92 VAL A C 1
ATOM 712 O O . VAL A 1 92 ? -7.200 -8.952 -1.602 1.00 56.00 92 VAL A O 1
ATOM 715 N N . MET A 1 93 ? -7.290 -6.939 -0.558 1.00 54.84 93 MET A N 1
ATOM 716 C CA . MET A 1 93 ? -6.696 -6.135 -1.633 1.00 54.84 93 MET A CA 1
ATOM 717 C C . MET A 1 93 ? -5.467 -6.844 -2.197 1.00 54.84 93 MET A C 1
ATOM 719 O O . MET A 1 93 ? -4.423 -6.943 -1.551 1.00 54.84 93 MET A O 1
ATOM 723 N N . LYS A 1 94 ? -5.607 -7.401 -3.403 1.00 46.88 94 LYS A N 1
ATOM 724 C CA . LYS A 1 94 ? -4.523 -8.132 -4.046 1.00 46.88 94 LYS A CA 1
ATOM 725 C C . LYS A 1 94 ? -3.384 -7.152 -4.277 1.00 46.88 94 LYS A C 1
ATOM 727 O O . LYS A 1 94 ? -3.516 -6.218 -5.063 1.00 46.88 94 LYS A O 1
ATOM 732 N N . LYS A 1 95 ? -2.262 -7.404 -3.605 1.00 46.31 95 LYS A N 1
ATOM 733 C CA . LYS A 1 95 ? -0.957 -6.831 -3.917 1.00 46.31 95 LYS A CA 1
ATOM 734 C C . LYS A 1 95 ? -0.756 -6.929 -5.428 1.00 46.31 95 LYS A C 1
ATOM 736 O O . LYS A 1 95 ? -0.609 -8.028 -5.965 1.00 46.31 95 LYS A O 1
ATOM 741 N N . THR A 1 96 ? -0.775 -5.797 -6.121 1.00 47.19 96 THR A N 1
ATOM 742 C CA . THR A 1 96 ? -0.317 -5.726 -7.506 1.00 47.19 96 THR A CA 1
ATOM 743 C C . THR A 1 96 ? 1.185 -5.963 -7.450 1.00 47.19 96 THR A C 1
ATOM 745 O O . THR A 1 96 ? 1.965 -5.044 -7.216 1.00 47.19 96 THR A O 1
ATOM 748 N N . GLU A 1 97 ? 1.600 -7.228 -7.499 1.00 47.00 97 GLU A N 1
ATOM 749 C CA . GLU A 1 97 ? 2.999 -7.573 -7.312 1.00 47.00 97 GLU A CA 1
ATOM 750 C C . GLU A 1 97 ? 3.849 -6.926 -8.420 1.00 47.00 97 GLU A C 1
ATOM 752 O O . GLU A 1 97 ? 3.602 -7.164 -9.612 1.00 47.00 97 GLU A O 1
ATOM 757 N N . PRO A 1 98 ? 4.891 -6.150 -8.056 1.00 48.19 98 PRO A N 1
ATOM 758 C CA . PRO A 1 98 ? 5.798 -5.530 -9.024 1.00 48.19 98 PRO A CA 1
ATOM 759 C C . PRO A 1 98 ? 6.607 -6.568 -9.818 1.00 48.19 98 PRO A C 1
ATOM 761 O O . PRO A 1 98 ? 7.228 -6.234 -10.826 1.00 48.19 98 PRO A O 1
ATOM 764 N N . VAL A 1 99 ? 6.551 -7.843 -9.417 1.00 52.56 99 VAL A N 1
ATOM 765 C CA . VAL A 1 99 ? 7.127 -8.985 -10.138 1.00 52.56 99 VAL A CA 1
ATOM 766 C C . VAL A 1 99 ? 6.594 -9.058 -11.574 1.00 52.56 99 VAL A C 1
ATOM 768 O O . VAL A 1 99 ? 7.349 -9.369 -12.492 1.00 52.56 99 VAL A O 1
ATOM 771 N N . SER A 1 100 ? 5.332 -8.673 -11.807 1.00 56.28 100 SER A N 1
ATOM 772 C CA . SER A 1 100 ? 4.776 -8.620 -13.165 1.00 56.28 100 SER A CA 1
ATOM 773 C C . SER A 1 100 ? 5.403 -7.519 -14.030 1.00 56.28 100 SER A C 1
ATOM 775 O O . SER A 1 100 ? 5.536 -7.697 -15.238 1.00 56.28 100 SER A O 1
ATOM 777 N N . MET A 1 101 ? 5.830 -6.400 -13.437 1.00 56.72 101 MET A N 1
ATOM 778 C CA . MET A 1 101 ? 6.444 -5.287 -14.164 1.00 56.72 101 MET A CA 1
ATOM 779 C C . MET A 1 101 ? 7.903 -5.593 -14.512 1.00 56.72 101 MET A C 1
ATOM 781 O O . MET A 1 101 ? 8.307 -5.387 -15.652 1.00 56.72 101 MET A O 1
ATOM 785 N N . LEU A 1 102 ? 8.658 -6.167 -13.567 1.00 59.53 102 LEU A N 1
ATOM 786 C CA . LEU A 1 102 ? 10.020 -6.664 -13.800 1.00 59.53 102 LEU A CA 1
ATOM 787 C C . LEU A 1 102 ? 10.044 -7.790 -14.842 1.00 59.53 102 LEU A C 1
ATOM 789 O O . LEU A 1 102 ? 10.887 -7.772 -15.734 1.00 59.53 102 LEU A O 1
ATOM 793 N N . GLY A 1 103 ? 9.084 -8.719 -14.779 1.00 66.25 103 GLY A N 1
ATOM 794 C CA . GLY A 1 103 ? 8.922 -9.768 -15.787 1.00 66.25 103 GLY A CA 1
ATOM 795 C C . GLY A 1 103 ? 8.536 -9.226 -17.166 1.00 66.25 103 GLY A C 1
ATOM 796 O O . GLY A 1 103 ? 9.021 -9.713 -18.180 1.00 66.25 103 GLY A O 1
ATOM 797 N N . ARG A 1 104 ? 7.707 -8.176 -17.235 1.00 65.81 104 ARG A N 1
ATOM 798 C CA . ARG A 1 104 ? 7.401 -7.507 -18.510 1.00 65.81 104 ARG A CA 1
ATOM 799 C C . ARG A 1 104 ? 8.633 -6.805 -19.075 1.00 65.81 104 ARG A C 1
ATOM 801 O O . ARG A 1 104 ? 8.937 -7.015 -20.239 1.00 65.81 104 ARG A O 1
ATOM 808 N N . LEU A 1 105 ? 9.365 -6.045 -18.257 1.00 68.81 105 LEU A N 1
ATOM 809 C CA . LEU A 1 105 ? 10.604 -5.370 -18.660 1.00 68.81 105 LEU A CA 1
ATOM 810 C C . LEU A 1 105 ? 11.660 -6.357 -19.170 1.00 68.81 105 LEU A C 1
ATOM 812 O O . LEU A 1 105 ? 12.266 -6.095 -20.208 1.00 68.81 105 LEU A O 1
ATOM 816 N N . SER A 1 106 ? 11.854 -7.498 -18.498 1.00 68.12 106 SER A N 1
ATOM 817 C CA . SER A 1 106 ? 12.817 -8.507 -18.950 1.00 68.12 106 SER A CA 1
ATOM 818 C C . SER A 1 106 ? 12.439 -9.083 -20.315 1.00 68.12 106 SER A C 1
ATOM 820 O O . SER A 1 106 ? 13.298 -9.159 -21.189 1.00 68.12 106 SER A O 1
ATOM 822 N N . VAL A 1 107 ? 11.160 -9.392 -20.554 1.00 72.38 107 VAL A N 1
ATOM 823 C CA . VAL A 1 107 ? 10.682 -9.851 -21.870 1.00 72.38 107 VAL A CA 1
ATOM 824 C C . VAL A 1 107 ? 10.904 -8.785 -22.947 1.00 72.38 107 VAL A C 1
ATOM 826 O O . VAL A 1 107 ? 11.368 -9.120 -24.037 1.00 72.38 107 VAL A O 1
ATOM 829 N N . THR A 1 108 ? 10.654 -7.503 -22.656 1.00 70.81 108 THR A N 1
ATOM 830 C CA . THR A 1 108 ? 10.865 -6.419 -23.631 1.00 70.81 108 THR A CA 1
ATOM 831 C C . THR A 1 108 ? 12.341 -6.249 -23.997 1.00 70.81 108 THR A C 1
ATOM 833 O O . THR A 1 108 ? 12.672 -6.170 -25.180 1.00 70.81 108 THR A O 1
ATOM 836 N N . PHE A 1 109 ? 13.244 -6.239 -23.009 1.00 73.94 109 PHE A N 1
ATOM 837 C CA . PHE A 1 109 ? 14.688 -6.143 -23.262 1.00 73.94 109 PHE A CA 1
ATOM 838 C C . PHE A 1 109 ? 15.243 -7.395 -23.959 1.00 73.94 109 PHE A C 1
ATOM 840 O O . PHE A 1 109 ? 16.109 -7.285 -24.829 1.00 73.94 109 PHE A O 1
ATOM 847 N N . GLY A 1 110 ? 14.704 -8.576 -23.648 1.00 74.56 110 GLY A N 1
ATOM 848 C CA . GLY A 1 110 ? 15.025 -9.823 -24.344 1.00 74.56 110 GLY A CA 1
ATOM 849 C C . GLY A 1 110 ? 14.609 -9.820 -25.812 1.00 74.56 110 GLY A C 1
ATOM 850 O O . GLY A 1 110 ? 15.383 -10.195 -26.688 1.00 74.56 110 GLY A O 1
ATOM 851 N N . GLY A 1 111 ? 13.398 -9.341 -26.103 1.00 75.75 111 GLY A N 1
ATOM 852 C CA . GLY A 1 111 ? 12.919 -9.201 -27.479 1.00 75.75 111 GLY A CA 1
ATOM 853 C C . GLY A 1 111 ? 13.753 -8.202 -28.283 1.00 75.75 111 GLY A C 1
ATOM 854 O O . GLY A 1 111 ? 14.107 -8.473 -29.430 1.00 75.75 111 GLY A O 1
ATOM 855 N N . LEU A 1 112 ? 14.124 -7.076 -27.665 1.00 78.00 112 LEU A N 1
ATOM 856 C CA . LEU A 1 112 ? 14.946 -6.049 -28.304 1.00 78.00 112 LEU A CA 1
ATOM 857 C C . LEU A 1 112 ? 16.363 -6.556 -28.617 1.00 78.00 112 LEU A C 1
ATOM 859 O O . LEU A 1 112 ? 16.868 -6.299 -29.706 1.00 78.00 112 LEU A O 1
ATOM 863 N N . THR A 1 113 ? 16.979 -7.309 -27.699 1.00 73.75 113 THR A N 1
ATOM 864 C CA . THR A 1 113 ? 18.310 -7.912 -27.910 1.00 73.75 113 THR A CA 1
ATOM 865 C C . THR A 1 113 ? 18.301 -9.002 -28.981 1.00 73.75 113 THR A C 1
ATOM 867 O O . THR A 1 113 ? 19.247 -9.115 -29.758 1.00 73.75 113 THR A O 1
ATOM 870 N N . LEU A 1 114 ? 17.218 -9.775 -29.092 1.00 75.19 114 LEU A N 1
ATOM 871 C CA . LEU A 1 114 ? 17.069 -10.753 -30.169 1.00 75.19 114 LEU A CA 1
ATOM 872 C C . LEU A 1 114 ? 16.906 -10.071 -31.539 1.00 75.19 114 LEU A C 1
ATOM 874 O O . LEU A 1 114 ? 17.534 -10.483 -32.513 1.00 75.19 114 LEU A O 1
ATOM 878 N N . LEU A 1 115 ? 16.103 -9.004 -31.616 1.00 76.50 115 LEU A N 1
ATOM 879 C CA . LEU A 1 115 ? 15.921 -8.211 -32.836 1.00 76.50 115 LEU A CA 1
ATOM 880 C C . LEU A 1 115 ? 17.228 -7.571 -33.313 1.00 76.50 115 LEU A C 1
ATOM 882 O O . LEU A 1 115 ? 17.511 -7.595 -34.512 1.00 76.50 115 LEU A O 1
ATOM 886 N N . THR A 1 116 ? 18.042 -7.036 -32.398 1.00 72.38 116 THR A N 1
ATOM 887 C CA . THR A 1 116 ? 19.345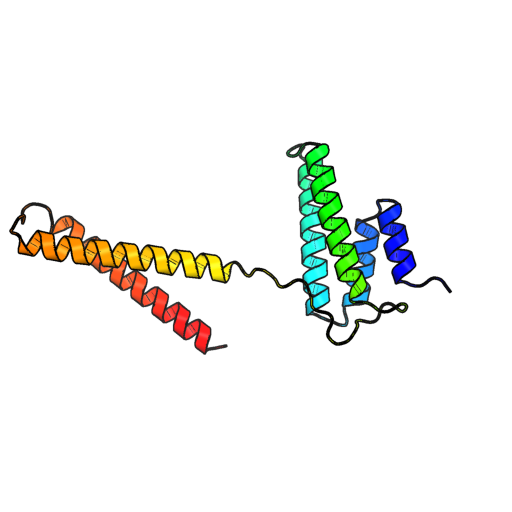 -6.462 -32.758 1.00 72.38 116 THR A CA 1
ATOM 888 C C . THR A 1 116 ? 20.324 -7.525 -33.250 1.00 72.38 116 THR A C 1
ATOM 890 O O . THR A 1 116 ? 21.003 -7.281 -34.245 1.00 72.38 116 THR A O 1
ATOM 893 N N . LEU A 1 117 ? 20.347 -8.721 -32.648 1.00 72.88 117 LEU A N 1
ATOM 894 C CA . LEU A 1 117 ? 21.161 -9.843 -33.139 1.00 72.88 117 LEU A CA 1
ATOM 895 C C . LEU A 1 117 ? 20.726 -10.321 -34.531 1.00 72.88 117 LEU A C 1
ATOM 897 O O . LEU A 1 117 ? 21.574 -10.545 -35.396 1.00 72.88 117 LEU A O 1
ATOM 901 N N . ILE A 1 118 ? 19.417 -10.436 -34.781 1.00 76.88 118 ILE A N 1
ATOM 902 C CA . ILE A 1 118 ? 18.887 -10.798 -36.106 1.00 76.88 118 ILE A CA 1
ATOM 903 C C . ILE A 1 118 ? 19.271 -9.732 -37.138 1.00 76.88 118 ILE A C 1
ATOM 905 O O . ILE A 1 118 ? 19.776 -10.066 -38.210 1.00 76.88 118 ILE A O 1
ATOM 909 N N . GLY A 1 119 ? 19.085 -8.449 -36.812 1.00 72.94 119 GLY A N 1
ATOM 910 C CA . GLY A 1 119 ? 19.474 -7.340 -37.684 1.00 72.94 119 GLY A CA 1
ATOM 911 C C . GLY A 1 119 ? 20.966 -7.361 -38.017 1.00 72.94 119 GLY A C 1
ATOM 912 O O . GLY A 1 119 ? 21.341 -7.222 -39.180 1.00 72.94 119 GLY A O 1
ATOM 913 N N . GLN A 1 120 ? 21.815 -7.626 -37.021 1.00 69.75 120 GLN A N 1
ATOM 914 C CA . GLN A 1 120 ? 23.259 -7.737 -37.206 1.00 69.75 120 GLN A CA 1
ATOM 915 C C . GLN A 1 120 ? 23.643 -8.939 -38.082 1.00 69.75 120 GLN A C 1
ATOM 917 O O . GLN A 1 120 ? 24.508 -8.807 -38.946 1.00 69.75 120 GLN A O 1
ATOM 922 N N . PHE A 1 121 ? 22.968 -10.083 -37.932 1.00 70.62 121 PHE A N 1
ATOM 923 C CA . PHE A 1 121 ? 23.181 -11.261 -38.780 1.00 70.62 121 PHE A CA 1
ATOM 924 C C . PHE A 1 121 ? 22.899 -10.966 -40.261 1.00 70.62 121 PHE A C 1
ATOM 926 O O . PHE A 1 121 ? 23.703 -11.316 -41.129 1.00 70.62 121 PHE A O 1
ATOM 933 N N . PHE A 1 122 ? 21.797 -10.271 -40.566 1.00 71.75 122 PHE A N 1
ATOM 934 C CA . PHE A 1 122 ? 21.506 -9.831 -41.935 1.00 71.75 122 PHE A CA 1
ATOM 935 C C . PHE A 1 122 ? 22.522 -8.796 -42.437 1.00 71.75 122 PHE A C 1
ATOM 937 O O . PHE A 1 122 ? 22.935 -8.869 -43.592 1.00 71.75 122 PHE A O 1
ATOM 944 N N . TRP A 1 123 ? 22.979 -7.884 -41.575 1.00 66.56 123 TRP A N 1
ATOM 945 C CA . TRP A 1 123 ? 23.965 -6.855 -41.924 1.00 66.56 123 TRP A CA 1
ATOM 946 C C . TRP A 1 123 ? 25.334 -7.439 -42.303 1.00 66.56 123 TRP A C 1
ATOM 948 O O . TRP A 1 123 ? 25.927 -7.036 -43.304 1.00 66.56 123 TRP A O 1
ATOM 958 N N . VAL A 1 124 ? 25.804 -8.439 -41.547 1.00 66.50 124 VAL A N 1
ATOM 959 C CA . VAL A 1 124 ? 27.041 -9.186 -41.837 1.00 66.50 124 VAL A CA 1
ATOM 960 C C . VAL A 1 124 ? 26.896 -9.987 -43.133 1.00 66.50 124 VAL A C 1
ATOM 962 O O . VAL A 1 124 ? 27.791 -9.971 -43.976 1.00 66.50 124 VAL A O 1
ATOM 965 N N . LYS A 1 125 ? 25.742 -10.633 -43.348 1.00 66.12 125 LYS A N 1
ATOM 966 C CA . LYS A 1 125 ? 25.470 -11.418 -44.565 1.00 66.12 125 LYS A CA 1
ATOM 967 C C . LYS A 1 125 ? 25.402 -10.560 -45.838 1.00 66.12 125 LYS A C 1
ATOM 969 O O . LYS A 1 125 ? 25.674 -11.069 -46.920 1.00 66.12 125 LYS A O 1
ATOM 974 N N . LEU A 1 126 ? 25.069 -9.273 -45.713 1.00 70.25 126 LEU A N 1
ATOM 975 C CA . LEU A 1 126 ? 25.050 -8.299 -46.812 1.00 70.25 126 LEU A CA 1
ATOM 976 C C . LEU A 1 126 ? 26.432 -7.689 -47.128 1.00 70.25 126 LEU A C 1
ATOM 978 O O . LEU A 1 126 ? 26.533 -6.859 -48.026 1.00 70.25 126 LEU A O 1
ATOM 982 N N . GLY A 1 127 ? 27.503 -8.107 -46.441 1.00 60.69 127 GLY A N 1
ATOM 983 C CA . GLY A 1 127 ? 28.879 -7.740 -46.799 1.00 60.69 127 GLY A CA 1
ATOM 984 C C . GLY A 1 127 ? 29.354 -6.375 -46.286 1.00 60.69 127 GLY A C 1
ATOM 985 O O . GLY A 1 127 ? 30.433 -5.924 -46.664 1.00 60.69 127 GLY A O 1
ATOM 986 N N . TYR A 1 128 ? 28.610 -5.725 -45.388 1.00 63.72 128 TYR A N 1
ATOM 987 C CA . TYR A 1 128 ? 29.016 -4.474 -44.730 1.00 63.72 128 TYR A CA 1
ATOM 988 C C . TYR A 1 128 ? 29.980 -4.743 -43.550 1.00 63.72 128 TYR A C 1
ATOM 990 O O . TYR A 1 128 ? 29.715 -4.374 -42.408 1.00 63.72 128 TYR A O 1
ATOM 998 N N . GLY A 1 129 ? 31.089 -5.440 -43.808 1.00 56.97 129 GLY A N 1
ATOM 999 C CA . GLY A 1 129 ? 31.959 -6.066 -42.796 1.00 56.97 129 GLY A CA 1
ATOM 1000 C C . GLY A 1 129 ? 33.078 -5.200 -42.201 1.00 56.97 129 GLY A C 1
ATOM 1001 O O . GLY A 1 129 ? 34.144 -5.724 -41.911 1.00 56.97 129 GLY A O 1
ATOM 1002 N N . GLY A 1 130 ? 32.894 -3.884 -42.052 1.00 56.28 130 GLY A N 1
ATOM 1003 C CA . GLY A 1 130 ? 33.972 -3.001 -41.565 1.00 56.28 130 GLY A CA 1
ATOM 1004 C C . GLY A 1 130 ? 33.973 -2.726 -40.055 1.00 56.28 130 GLY A C 1
ATOM 1005 O O . GLY A 1 130 ? 35.030 -2.561 -39.457 1.00 56.28 130 GLY A O 1
ATOM 1006 N N . TRP A 1 131 ? 32.787 -2.659 -39.437 1.00 53.84 131 TRP A N 1
ATOM 1007 C CA . TRP A 1 131 ? 32.598 -2.156 -38.060 1.00 53.84 131 TRP A CA 1
ATOM 1008 C C . TRP A 1 131 ? 31.736 -3.075 -37.178 1.00 53.84 131 TRP A C 1
ATOM 1010 O O . TRP A 1 131 ? 31.505 -2.789 -36.005 1.00 53.84 131 TRP A O 1
ATOM 1020 N N . THR A 1 132 ? 31.236 -4.182 -37.730 1.00 56.16 132 THR A N 1
ATOM 1021 C CA . THR A 1 132 ? 30.233 -5.049 -37.096 1.00 56.16 132 THR A CA 1
ATOM 1022 C C . THR A 1 132 ? 30.799 -5.976 -36.025 1.00 56.16 132 THR A C 1
ATOM 1024 O O . THR A 1 132 ? 30.075 -6.314 -35.090 1.00 56.16 132 THR A O 1
ATOM 1027 N N . ASP A 1 133 ? 32.075 -6.348 -36.108 1.00 56.72 133 ASP A N 1
ATOM 1028 C CA . ASP A 1 133 ? 32.663 -7.362 -35.220 1.00 56.72 133 ASP A CA 1
ATOM 1029 C C . ASP A 1 133 ? 32.919 -6.827 -33.804 1.00 56.72 133 ASP A C 1
ATOM 1031 O O . ASP A 1 133 ? 32.746 -7.550 -32.821 1.00 56.72 133 ASP A O 1
ATOM 1035 N N . LEU A 1 134 ? 33.232 -5.531 -33.678 1.00 59.75 134 LEU A N 1
ATOM 1036 C CA . LEU A 1 134 ? 33.515 -4.890 -32.389 1.00 59.75 134 LEU A CA 1
ATOM 1037 C C . LEU A 1 134 ? 32.270 -4.817 -31.482 1.00 59.75 134 LEU A C 1
ATOM 1039 O O . LEU A 1 134 ? 32.385 -4.900 -30.261 1.00 59.75 134 LEU A O 1
ATOM 1043 N N . TYR A 1 135 ? 31.076 -4.699 -32.074 1.00 60.22 135 TYR A N 1
ATOM 1044 C CA . TYR A 1 135 ? 29.800 -4.64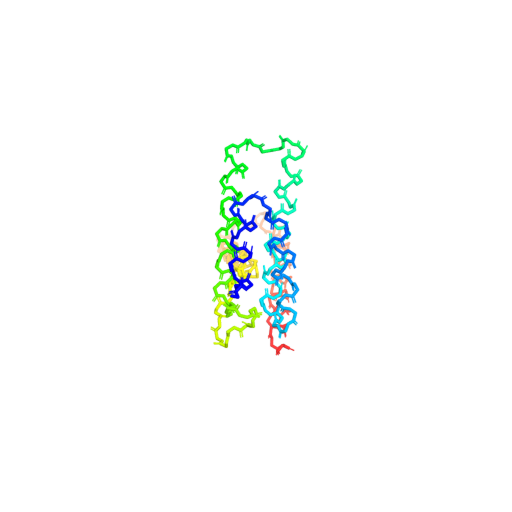3 -31.348 1.00 60.22 135 TYR A CA 1
ATOM 1045 C C . TYR A 1 135 ? 29.104 -6.008 -31.233 1.00 60.22 135 TYR A C 1
ATOM 1047 O O . TYR A 1 135 ? 28.274 -6.190 -30.343 1.00 60.22 135 TYR A O 1
ATOM 1055 N N . ALA A 1 136 ? 29.460 -6.982 -32.081 1.00 62.44 136 ALA A N 1
ATOM 1056 C CA . ALA A 1 136 ? 28.906 -8.338 -32.042 1.00 62.44 136 ALA A CA 1
ATOM 1057 C C . ALA A 1 136 ? 29.254 -9.074 -30.744 1.00 62.44 136 ALA A C 1
ATOM 1059 O O . ALA A 1 136 ? 28.392 -9.710 -30.140 1.00 62.44 136 ALA A O 1
ATOM 1060 N N . ILE A 1 137 ? 30.506 -8.961 -30.292 1.00 65.62 137 ILE A N 1
ATOM 1061 C CA . ILE A 1 137 ? 30.998 -9.697 -29.121 1.00 65.62 137 ILE A CA 1
ATOM 1062 C C . ILE A 1 137 ? 30.293 -9.231 -27.8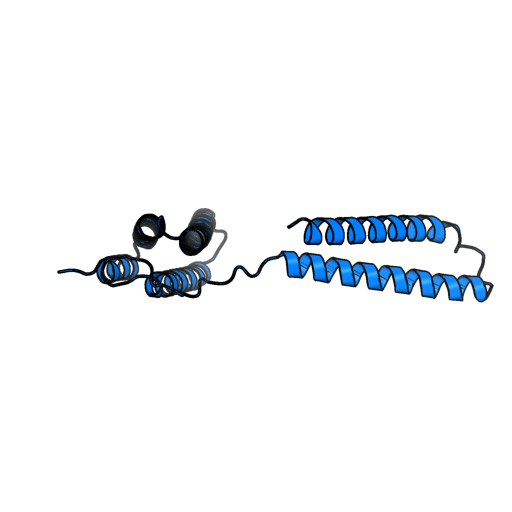29 1.00 65.62 137 ILE A C 1
ATOM 1064 O O . ILE A 1 137 ? 29.749 -10.085 -27.125 1.00 65.62 137 ILE A O 1
ATOM 1068 N N . PRO A 1 138 ? 30.194 -7.920 -27.514 1.00 70.00 138 PRO A N 1
ATOM 1069 C CA . PRO A 1 138 ? 29.452 -7.459 -26.338 1.00 70.00 138 PRO A CA 1
ATOM 1070 C C . PRO A 1 138 ? 27.955 -7.786 -26.392 1.00 70.00 138 PRO A C 1
ATOM 1072 O O . PRO A 1 138 ? 27.378 -8.143 -25.366 1.00 70.00 138 PRO A O 1
ATOM 1075 N N . LEU A 1 139 ? 27.324 -7.703 -27.571 1.00 67.69 139 LEU A N 1
ATOM 1076 C CA . LEU A 1 139 ? 25.908 -8.049 -27.746 1.00 67.69 139 LEU A CA 1
ATOM 1077 C C . LEU A 1 139 ? 25.653 -9.539 -27.503 1.00 67.69 139 LEU A C 1
ATOM 1079 O O . LEU A 1 139 ? 24.705 -9.896 -26.804 1.00 67.69 139 LEU A O 1
ATOM 1083 N N . PHE A 1 140 ? 26.520 -10.404 -28.025 1.00 67.81 140 PHE A N 1
ATOM 1084 C CA . PHE A 1 140 ? 26.427 -11.845 -27.825 1.00 67.81 140 PHE A CA 1
ATOM 1085 C C . PHE A 1 140 ? 26.646 -12.236 -26.357 1.00 67.81 140 PHE A C 1
ATOM 1087 O O . PHE A 1 140 ? 25.880 -13.024 -25.803 1.00 67.81 140 PHE A O 1
ATOM 1094 N N . ILE A 1 141 ? 27.636 -11.629 -25.691 1.00 73.00 141 ILE A N 1
ATOM 1095 C CA . ILE A 1 141 ? 27.873 -11.828 -24.253 1.00 73.00 141 ILE A CA 1
ATOM 1096 C C . ILE A 1 141 ? 26.666 -11.343 -23.436 1.00 73.00 141 ILE A C 1
ATOM 1098 O O . ILE A 1 141 ? 26.191 -12.063 -22.557 1.00 73.00 141 ILE A O 1
ATOM 1102 N N . GLY A 1 142 ? 26.124 -10.161 -23.747 1.00 72.56 142 GLY A N 1
ATOM 1103 C CA . GLY A 1 142 ? 24.928 -9.627 -23.091 1.00 72.56 142 GLY A CA 1
ATOM 1104 C C . GLY A 1 142 ? 23.706 -10.534 -23.258 1.00 72.56 142 GLY A C 1
ATOM 1105 O O . GLY A 1 142 ? 22.961 -10.753 -22.302 1.00 72.56 142 GLY A O 1
ATOM 1106 N N . PHE A 1 143 ? 23.538 -11.131 -24.438 1.00 72.75 143 PHE A N 1
ATOM 1107 C CA . PHE A 1 143 ? 22.471 -12.089 -24.714 1.00 72.75 143 PHE A CA 1
ATOM 1108 C C . PHE A 1 143 ? 22.628 -13.399 -23.927 1.00 72.75 143 PHE A C 1
ATOM 1110 O O . PHE A 1 143 ? 21.654 -13.894 -23.360 1.00 72.75 143 PHE A O 1
ATOM 1117 N N . LEU A 1 144 ? 23.849 -13.933 -23.809 1.00 73.94 144 LEU A N 1
ATOM 1118 C CA . LEU A 1 144 ? 24.117 -15.114 -22.979 1.00 73.94 144 LEU A CA 1
ATOM 1119 C C . LEU A 1 144 ? 23.820 -14.858 -21.494 1.00 73.94 144 LEU A C 1
ATOM 1121 O O . LEU A 1 144 ? 23.189 -15.693 -20.843 1.00 73.94 144 LEU A O 1
ATOM 1125 N N . ILE A 1 145 ? 24.216 -13.693 -20.966 1.00 76.81 145 ILE A N 1
ATOM 1126 C CA . ILE A 1 145 ? 23.906 -13.284 -19.584 1.00 76.81 145 ILE A CA 1
ATOM 1127 C C . ILE A 1 145 ? 22.388 -13.173 -19.385 1.00 76.81 145 ILE A C 1
ATOM 1129 O O . ILE A 1 145 ? 21.856 -13.639 -18.376 1.00 76.81 145 ILE A O 1
ATOM 1133 N N . PHE A 1 146 ? 21.676 -12.609 -20.362 1.00 74.75 146 PHE A N 1
ATOM 1134 C CA . PHE A 1 146 ? 20.222 -12.492 -20.327 1.00 74.75 146 PHE A CA 1
ATOM 1135 C C . PHE A 1 146 ? 19.517 -13.862 -20.311 1.00 74.75 146 PHE A C 1
ATOM 1137 O O . PHE A 1 146 ? 18.606 -14.076 -19.508 1.00 74.75 146 PHE A O 1
ATOM 1144 N N . ILE A 1 147 ? 19.968 -14.824 -21.125 1.00 75.69 147 ILE A N 1
ATOM 1145 C CA . ILE A 1 147 ? 19.443 -16.202 -21.111 1.00 75.69 147 ILE A CA 1
ATOM 1146 C C . ILE A 1 147 ? 19.701 -16.878 -19.760 1.00 75.69 147 ILE A C 1
ATOM 1148 O O . ILE A 1 147 ? 18.793 -17.494 -19.198 1.00 75.69 147 ILE A O 1
ATOM 1152 N N . ALA A 1 148 ? 20.915 -16.751 -19.217 1.00 72.56 148 ALA A N 1
ATOM 1153 C CA . ALA A 1 148 ? 21.257 -17.317 -17.914 1.00 72.56 148 ALA A CA 1
ATOM 1154 C C . ALA A 1 148 ? 20.371 -16.742 -16.793 1.00 72.56 148 ALA A C 1
ATOM 1156 O O . ALA A 1 148 ? 19.904 -17.483 -15.926 1.00 72.56 148 ALA A O 1
ATOM 1157 N N . TYR A 1 149 ? 20.073 -15.441 -16.849 1.00 78.75 149 TYR A N 1
ATOM 1158 C CA . TYR A 1 149 ? 19.151 -14.781 -15.927 1.00 78.75 149 TYR A CA 1
ATOM 1159 C C . TYR A 1 149 ? 17.709 -15.302 -16.051 1.00 78.75 149 TYR A C 1
ATOM 1161 O O . TYR A 1 149 ? 17.078 -15.599 -15.035 1.00 78.75 149 TYR A O 1
ATOM 1169 N N . LEU A 1 150 ? 17.191 -15.472 -17.275 1.00 76.19 150 LEU A N 1
ATOM 1170 C CA . LEU A 1 150 ? 15.861 -16.053 -17.494 1.00 76.19 150 LEU A CA 1
ATOM 1171 C C . LEU A 1 150 ? 15.768 -17.488 -16.964 1.00 76.19 150 LEU A C 1
ATOM 1173 O O . LEU A 1 150 ? 14.797 -17.824 -16.288 1.00 76.19 150 LEU A O 1
ATOM 1177 N N . LEU A 1 151 ? 16.783 -18.320 -17.209 1.00 75.31 151 LEU A N 1
ATOM 1178 C CA . LEU A 1 151 ? 16.845 -19.682 -16.670 1.00 75.31 151 LEU A CA 1
ATOM 1179 C C . LEU A 1 151 ? 16.856 -19.687 -15.137 1.00 75.31 151 LEU A C 1
ATOM 1181 O O . LEU A 1 151 ? 16.117 -20.457 -14.526 1.00 75.31 151 LEU A O 1
ATOM 1185 N N . ALA A 1 152 ? 17.633 -18.803 -14.508 1.00 73.50 152 ALA A N 1
ATOM 1186 C CA . ALA A 1 152 ? 17.661 -18.670 -13.053 1.00 73.50 152 ALA A CA 1
ATOM 1187 C C . ALA A 1 152 ? 16.297 -18.244 -12.479 1.00 73.50 152 ALA A C 1
ATOM 1189 O O . ALA A 1 152 ? 15.860 -18.789 -11.463 1.00 73.50 152 ALA A O 1
ATOM 1190 N N . LEU A 1 153 ? 15.596 -17.318 -13.145 1.00 69.94 153 LEU A N 1
ATOM 1191 C CA . LEU A 1 153 ? 14.236 -16.916 -12.775 1.00 69.94 153 LEU A CA 1
ATOM 1192 C C . LEU A 1 153 ? 13.241 -18.075 -12.881 1.00 69.94 153 LEU A C 1
ATOM 1194 O O . LEU A 1 153 ? 12.455 -18.285 -11.959 1.00 69.94 153 LEU A O 1
ATOM 1198 N N . VAL A 1 154 ? 13.290 -18.841 -13.973 1.00 72.44 154 VAL A N 1
ATOM 1199 C CA . VAL A 1 154 ? 12.416 -20.003 -14.183 1.00 72.44 154 VAL A CA 1
ATOM 1200 C C . VAL A 1 154 ? 12.676 -21.069 -13.116 1.00 72.44 154 VAL A C 1
ATOM 1202 O O . VAL A 1 154 ? 11.741 -21.512 -12.457 1.00 72.44 154 VAL A O 1
ATOM 1205 N N . ILE A 1 155 ? 13.938 -21.429 -12.864 1.00 71.94 155 ILE A N 1
ATOM 1206 C CA . ILE A 1 155 ? 14.304 -22.411 -11.829 1.00 71.94 155 ILE A CA 1
ATOM 1207 C C . ILE A 1 155 ? 13.860 -21.944 -10.434 1.00 71.94 155 ILE A C 1
ATOM 1209 O O . ILE A 1 155 ? 13.368 -22.748 -9.643 1.00 71.94 155 ILE A O 1
ATOM 1213 N N . SER A 1 156 ? 14.002 -20.652 -10.128 1.00 66.94 156 SER A N 1
ATOM 1214 C CA . SER A 1 156 ? 13.528 -20.063 -8.869 1.00 66.94 156 SER A CA 1
ATOM 1215 C C . SER A 1 156 ? 12.003 -20.154 -8.725 1.00 66.94 156 SER A C 1
ATOM 1217 O O . SER A 1 156 ? 11.503 -20.465 -7.645 1.00 66.94 156 SER A O 1
ATOM 1219 N N . ALA A 1 157 ? 11.258 -19.960 -9.817 1.00 62.81 157 ALA A N 1
ATOM 1220 C CA . ALA A 1 157 ? 9.803 -20.089 -9.831 1.00 62.81 157 ALA A CA 1
ATOM 1221 C C . ALA A 1 157 ? 9.320 -21.540 -9.646 1.00 62.81 157 ALA A C 1
ATOM 1223 O O . ALA A 1 157 ? 8.286 -21.742 -9.020 1.00 62.81 157 ALA A O 1
ATOM 1224 N N . PHE A 1 158 ? 10.070 -22.536 -10.134 1.00 64.62 158 PHE A N 1
ATOM 1225 C CA . PHE A 1 158 ? 9.747 -23.964 -9.978 1.00 64.62 158 PHE A CA 1
ATOM 1226 C C . PHE A 1 158 ? 10.191 -24.580 -8.638 1.00 64.62 158 PHE A C 1
ATOM 1228 O O . PHE A 1 158 ? 9.798 -25.701 -8.328 1.00 64.62 158 PHE A O 1
ATOM 1235 N N . LYS A 1 159 ? 11.021 -23.886 -7.844 1.00 54.75 159 LYS A N 1
ATOM 1236 C CA . LYS A 1 159 ? 11.440 -24.324 -6.496 1.00 54.75 159 LYS A CA 1
ATOM 1237 C C . LYS A 1 159 ? 10.489 -23.888 -5.368 1.00 54.75 159 LYS A C 1
ATOM 1239 O O . LYS A 1 159 ? 10.763 -24.213 -4.213 1.00 54.75 159 LYS A O 1
ATOM 1244 N N . LYS A 1 160 ? 9.429 -23.139 -5.685 1.00 42.91 160 LYS A N 1
ATOM 1245 C CA . LYS A 1 160 ? 8.321 -22.805 -4.776 1.00 42.91 160 LYS A CA 1
ATOM 1246 C C . LYS A 1 160 ? 7.203 -23.828 -4.898 1.00 42.91 160 LYS A C 1
ATOM 1248 O O . LYS A 1 160 ? 6.570 -24.076 -3.852 1.00 42.91 160 LYS A O 1
#